Protein AF-A0A947UHZ3-F1 (afdb_monomer)

Nearest PDB structures (foldseek):
  6ot3-assembly1_P  TM=4.340E-01  e=2.581E+00  Escherichia coli
  4v8j-assembly1_BT  TM=4.057E-01  e=3.093E+00  Thermus thermophilus HB8
  4ce4-assembly1_T  TM=3.162E-01  e=2.912E+00  Sus scrofa domesticus
  6spb-assembly1_P  TM=3.727E-01  e=6.006E+00  Pseudomonas aeruginosa
  8rdw-assembly1_Oi  TM=3.063E-01  e=8.121E+00  Psychrobacter urativorans

Solvent-accessible surface area (backbone atoms only — not comparable to full-atom values): 9350 Å² total; per-residue (Å²): 139,78,74,54,69,76,63,57,72,45,53,67,43,44,33,27,91,66,56,100,82,60,91,48,78,89,68,32,30,29,25,55,58,46,50,41,50,50,41,31,69,78,59,70,39,81,65,62,94,83,59,44,44,33,50,61,68,71,40,67,84,60,24,42,83,44,61,94,87,48,92,80,50,58,62,27,34,41,29,19,33,47,62,78,66,96,66,92,55,49,75,65,33,46,45,29,36,30,60,65,47,59,50,100,82,72,33,52,31,27,41,33,31,35,86,87,75,45,14,23,47,76,40,42,55,68,58,40,52,73,34,70,67,31,48,37,79,75,48,32,37,31,75,42,87,72,82,51,60,86,70,55,68,77,84,73,76,77,89,122

Structure (mmCIF, N/CA/C/O backbone):
data_AF-A0A947UHZ3-F1
#
_entry.id   AF-A0A947UHZ3-F1
#
loop_
_atom_site.group_PDB
_atom_site.id
_atom_site.type_symbol
_atom_site.label_atom_id
_atom_site.label_alt_id
_atom_site.label_comp_id
_atom_site.label_asym_id
_atom_site.label_entity_id
_atom_site.label_seq_id
_atom_site.pdbx_PDB_ins_code
_atom_site.Cartn_x
_atom_site.Cartn_y
_atom_site.Cartn_z
_atom_site.occupancy
_atom_site.B_iso_or_equiv
_atom_site.auth_seq_id
_atom_site.auth_comp_id
_atom_site.auth_asym_id
_atom_site.auth_atom_id
_atom_site.pdbx_PDB_model_num
ATOM 1 N N . MET A 1 1 ? -17.839 10.374 -5.678 1.00 53.88 1 MET A N 1
ATOM 2 C CA . MET A 1 1 ? -16.810 9.585 -4.974 1.00 53.88 1 MET A CA 1
ATOM 3 C C . MET A 1 1 ? -15.746 10.550 -4.498 1.00 53.88 1 MET A C 1
ATOM 5 O O . MET A 1 1 ? -15.326 11.388 -5.291 1.00 53.88 1 MET A O 1
ATOM 9 N N . SER A 1 2 ? -15.394 10.525 -3.217 1.00 74.12 2 SER A N 1
ATOM 10 C CA . SER A 1 2 ? -14.397 11.439 -2.650 1.00 74.12 2 SER A CA 1
ATOM 11 C C . SER A 1 2 ? -13.506 10.662 -1.696 1.00 74.12 2 SER A C 1
ATOM 13 O O . SER A 1 2 ? -13.932 10.332 -0.592 1.00 74.12 2 SER A O 1
ATOM 15 N N . ILE A 1 3 ? -12.270 10.396 -2.127 1.00 82.44 3 ILE A N 1
ATOM 16 C CA . ILE A 1 3 ? -11.213 9.871 -1.257 1.00 82.44 3 ILE A CA 1
ATOM 17 C C . ILE A 1 3 ? -11.162 10.730 0.010 1.00 82.44 3 ILE A C 1
ATOM 19 O O . ILE A 1 3 ? -11.273 11.956 -0.068 1.00 82.44 3 ILE A O 1
ATOM 23 N N . ASN A 1 4 ? -10.985 10.087 1.166 1.00 85.00 4 ASN A N 1
ATOM 24 C CA . ASN A 1 4 ? -10.898 10.770 2.451 1.00 85.00 4 ASN A CA 1
ATOM 25 C C . ASN A 1 4 ? -9.927 11.981 2.377 1.00 85.00 4 ASN A C 1
ATOM 27 O O . ASN A 1 4 ? -8.773 11.799 1.973 1.00 85.00 4 ASN A O 1
ATOM 31 N N . PRO A 1 5 ? -10.345 13.199 2.779 1.00 86.62 5 PRO A N 1
ATOM 32 C CA . PRO A 1 5 ? -9.504 14.397 2.707 1.00 86.62 5 PRO A CA 1
ATOM 33 C C . PRO A 1 5 ? -8.157 14.283 3.433 1.00 86.62 5 PRO A C 1
ATOM 35 O O . PRO A 1 5 ? -7.167 14.864 2.987 1.00 86.62 5 PRO A O 1
ATOM 38 N N . GLU A 1 6 ? -8.083 13.508 4.519 1.00 87.81 6 GLU A N 1
ATOM 39 C CA . GLU A 1 6 ? -6.825 13.251 5.226 1.00 87.81 6 GLU A CA 1
ATOM 40 C C . GLU A 1 6 ? -5.836 12.496 4.331 1.00 87.81 6 GLU A C 1
ATOM 42 O O . GLU A 1 6 ? -4.656 12.843 4.284 1.00 87.81 6 GLU A O 1
ATOM 47 N N . LEU A 1 7 ? -6.316 11.513 3.561 1.00 89.81 7 LEU A N 1
ATOM 48 C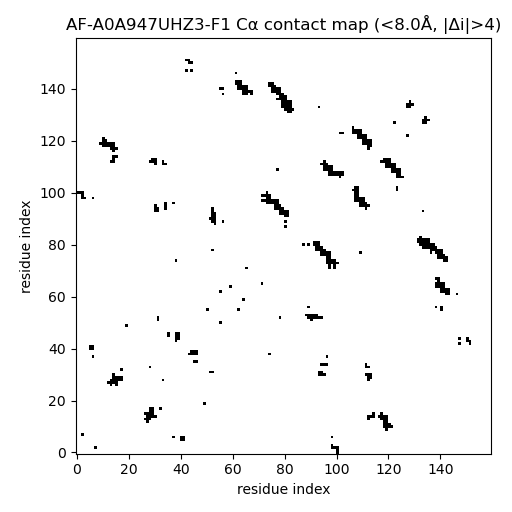 CA . LEU A 1 7 ? -5.504 10.752 2.609 1.00 89.81 7 LEU A CA 1
ATOM 49 C C . LEU A 1 7 ? -5.085 11.607 1.405 1.00 89.81 7 LEU A C 1
ATOM 51 O O . LEU A 1 7 ? -3.957 11.483 0.928 1.00 89.81 7 LEU A O 1
ATOM 55 N N . LEU A 1 8 ? -5.947 12.526 0.955 1.00 90.12 8 LEU A N 1
ATOM 56 C CA . LEU A 1 8 ? -5.621 13.464 -0.126 1.00 90.12 8 LEU A CA 1
ATOM 57 C C . LEU A 1 8 ? -4.428 14.365 0.217 1.00 90.12 8 LEU A C 1
ATOM 59 O O . LEU A 1 8 ? -3.635 14.680 -0.667 1.00 90.12 8 LEU A O 1
ATOM 63 N N . SER A 1 9 ? -4.248 14.723 1.493 1.00 93.31 9 SER A N 1
ATOM 64 C CA . SER A 1 9 ? -3.123 15.561 1.943 1.00 93.31 9 SER A CA 1
ATOM 65 C C . SER A 1 9 ? -1.736 14.936 1.708 1.00 93.31 9 SER A C 1
ATOM 67 O O . SER A 1 9 ? -0.716 15.635 1.742 1.00 93.31 9 SER A O 1
ATOM 69 N N . PHE A 1 10 ? -1.692 13.623 1.459 1.00 94.50 10 PHE A N 1
ATOM 70 C CA . PHE A 1 10 ? -0.467 12.896 1.155 1.00 94.50 10 PHE A CA 1
ATOM 71 C C . PHE A 1 10 ? -0.115 12.885 -0.329 1.00 94.50 10 PHE A C 1
ATOM 73 O O . PHE A 1 10 ? 1.049 12.659 -0.649 1.00 94.50 10 PHE A O 1
ATOM 80 N N . ILE A 1 11 ? -1.064 13.116 -1.238 1.00 96.00 11 ILE A N 1
ATOM 81 C CA . ILE A 1 11 ? -0.783 13.087 -2.678 1.00 96.00 11 ILE A CA 1
ATOM 82 C C . ILE A 1 11 ? 0.258 14.163 -3.019 1.00 96.00 11 ILE A C 1
ATOM 84 O O . ILE A 1 11 ? 0.190 15.296 -2.545 1.00 96.00 11 ILE A O 1
ATOM 88 N N . GLY A 1 12 ? 1.257 13.789 -3.819 1.00 95.50 12 GLY A N 1
ATOM 89 C CA . GLY A 1 12 ? 2.376 14.656 -4.190 1.00 95.50 12 GLY A CA 1
ATOM 90 C C . GLY A 1 12 ? 3.513 14.715 -3.166 1.00 95.50 12 GLY A C 1
ATOM 91 O O . GLY A 1 12 ? 4.540 15.331 -3.442 1.00 95.50 12 GLY A O 1
ATOM 92 N N . LYS A 1 13 ? 3.396 14.064 -1.998 1.00 94.62 13 LYS A N 1
ATOM 93 C CA . LYS A 1 13 ? 4.527 13.966 -1.062 1.00 94.62 13 LYS A CA 1
ATOM 94 C C . LYS A 1 13 ? 5.652 13.117 -1.669 1.00 94.62 13 LYS A C 1
ATOM 96 O O . LYS A 1 13 ? 5.359 12.100 -2.292 1.00 94.62 13 LYS A O 1
ATOM 101 N N . PRO A 1 14 ? 6.928 13.489 -1.486 1.00 94.12 14 PRO A N 1
ATOM 102 C CA . PRO A 1 14 ? 8.028 12.888 -2.232 1.00 94.12 14 PRO A CA 1
ATOM 103 C C . PRO A 1 14 ? 8.273 11.417 -1.877 1.00 94.12 14 PRO A C 1
ATOM 105 O O . PRO A 1 14 ? 8.183 10.995 -0.716 1.00 94.12 14 PRO A O 1
ATOM 108 N N . TYR A 1 15 ? 8.642 10.643 -2.897 1.00 93.00 15 TYR A N 1
ATOM 109 C CA . TYR A 1 15 ? 9.198 9.310 -2.729 1.00 93.00 15 TYR A CA 1
ATOM 110 C C . TYR A 1 15 ? 10.697 9.411 -2.453 1.00 93.00 15 TYR A C 1
ATOM 112 O O . TYR A 1 15 ? 11.438 10.044 -3.201 1.00 93.00 15 TYR A O 1
ATOM 120 N N . ALA A 1 16 ? 11.163 8.715 -1.424 1.00 90.81 16 ALA A N 1
ATOM 121 C CA . ALA A 1 16 ? 12.584 8.501 -1.195 1.00 90.81 16 ALA A CA 1
ATOM 122 C C . ALA A 1 16 ? 12.805 7.079 -0.701 1.00 90.81 16 ALA A C 1
ATOM 124 O O . ALA A 1 16 ? 12.079 6.586 0.159 1.00 90.81 16 ALA A O 1
ATOM 125 N N . LYS A 1 17 ? 13.821 6.396 -1.229 1.00 84.00 17 LYS A N 1
ATOM 126 C CA . LYS A 1 17 ? 14.172 5.058 -0.752 1.00 84.00 17 LYS A CA 1
ATOM 127 C C . LYS A 1 17 ? 14.839 5.183 0.620 1.00 84.00 17 LYS A C 1
ATOM 129 O O . LYS A 1 17 ? 16.032 5.462 0.697 1.00 84.00 17 LYS A O 1
ATOM 134 N N . ILE A 1 18 ? 14.073 4.984 1.690 1.00 76.06 18 ILE A N 1
ATOM 135 C CA . ILE A 1 18 ? 14.591 5.046 3.060 1.00 76.06 18 ILE A CA 1
ATOM 136 C C . ILE A 1 18 ? 15.170 3.677 3.453 1.00 76.06 18 ILE A C 1
ATOM 138 O O . ILE A 1 18 ? 14.574 2.633 3.177 1.00 76.06 18 ILE A O 1
ATOM 142 N N . SER A 1 19 ? 16.339 3.665 4.101 1.00 61.56 19 SER A N 1
ATOM 143 C CA . SER A 1 19 ? 16.786 2.507 4.879 1.00 61.56 19 SER A CA 1
ATOM 144 C C . SER A 1 19 ? 16.125 2.520 6.266 1.00 61.56 19 SER A C 1
ATOM 146 O O . SER A 1 19 ? 15.812 3.594 6.778 1.00 61.56 19 SER A O 1
ATOM 148 N N . PRO A 1 20 ? 15.960 1.367 6.933 1.00 52.72 20 PRO A N 1
ATOM 149 C CA . PRO A 1 20 ? 15.375 1.305 8.275 1.00 52.72 20 PRO A CA 1
ATOM 150 C C . PRO A 1 20 ? 16.022 2.227 9.318 1.00 52.72 20 PRO A C 1
ATOM 152 O O . PRO A 1 20 ? 15.394 2.553 10.318 1.00 52.72 20 PRO A O 1
ATOM 155 N N . GLN A 1 21 ? 17.273 2.641 9.097 1.00 53.03 21 GLN A N 1
ATOM 156 C CA . GLN A 1 21 ? 18.032 3.479 10.023 1.00 53.03 21 GLN A CA 1
ATOM 157 C C . GLN A 1 21 ? 17.947 4.989 9.730 1.00 53.03 21 GLN A C 1
ATOM 159 O O . GLN A 1 21 ? 18.397 5.788 10.549 1.00 53.03 21 GLN A O 1
ATOM 164 N N . ALA A 1 22 ? 17.401 5.417 8.586 1.00 52.59 22 ALA A N 1
ATOM 165 C CA . ALA A 1 22 ? 17.418 6.825 8.189 1.00 52.59 22 ALA A CA 1
ATOM 166 C C . ALA A 1 22 ? 16.127 7.548 8.613 1.00 52.59 22 ALA A C 1
ATOM 168 O O . ALA A 1 22 ? 15.175 7.680 7.851 1.00 52.59 22 ALA A O 1
ATOM 169 N N . GLY A 1 23 ? 16.102 8.051 9.847 1.00 51.34 23 GLY A N 1
ATOM 170 C CA . GLY A 1 23 ? 15.010 8.873 10.380 1.00 51.34 23 GLY A CA 1
ATOM 171 C C . GLY A 1 23 ? 14.968 10.293 9.805 1.00 51.34 23 GLY A C 1
ATOM 172 O O . GLY A 1 23 ? 15.201 11.250 10.539 1.00 51.34 23 GLY A O 1
ATOM 173 N N . LYS A 1 24 ? 14.687 10.466 8.508 1.00 52.56 24 LYS A N 1
ATOM 174 C CA . LYS A 1 24 ? 14.494 11.804 7.923 1.00 52.56 24 LYS A CA 1
ATOM 175 C C . LYS A 1 24 ? 13.226 11.883 7.081 1.00 52.56 24 LYS A C 1
ATOM 177 O O . LYS A 1 24 ? 13.249 11.684 5.876 1.00 52.56 24 LYS A O 1
ATOM 182 N N . GLU A 1 25 ? 12.142 12.285 7.740 1.00 57.44 25 GLU A N 1
ATOM 183 C CA . GLU A 1 25 ? 10.891 12.748 7.118 1.00 57.44 25 GLU A CA 1
ATOM 184 C C . GLU A 1 25 ? 11.101 13.852 6.072 1.00 57.44 25 GLU A C 1
ATOM 186 O O . GLU A 1 25 ? 10.320 13.980 5.133 1.00 57.44 25 GLU A O 1
ATOM 191 N N . SER A 1 26 ? 12.171 14.640 6.208 1.00 61.84 26 SER A N 1
ATOM 192 C CA . SER A 1 26 ? 12.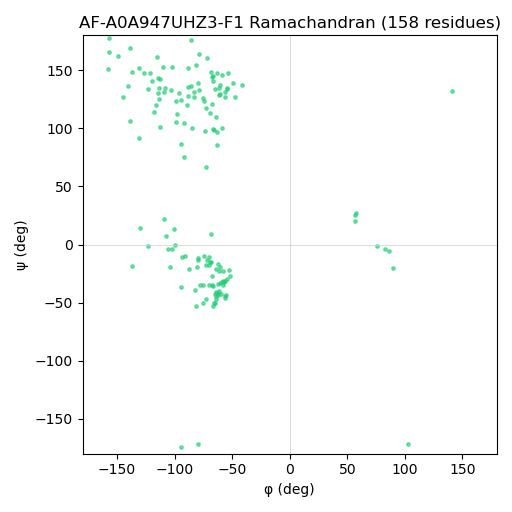421 15.814 5.371 1.00 61.84 26 SER A CA 1
ATOM 193 C C . SER A 1 26 ? 12.776 15.506 3.915 1.00 61.84 26 SER A C 1
ATOM 195 O O . SER A 1 26 ? 12.717 16.415 3.092 1.00 61.84 26 SER A O 1
ATOM 197 N N . VAL A 1 27 ? 13.138 14.264 3.576 1.00 74.88 27 VAL A N 1
ATOM 198 C CA . VAL A 1 27 ? 13.538 13.884 2.206 1.00 74.88 27 VAL A CA 1
ATOM 199 C C . VAL A 1 27 ? 12.474 13.080 1.454 1.00 74.88 27 VAL A C 1
ATOM 201 O O . VAL A 1 27 ? 12.658 12.798 0.275 1.00 74.88 27 VAL A O 1
ATOM 204 N N . GLY A 1 28 ? 11.354 12.744 2.101 1.00 83.69 28 GLY A N 1
ATOM 205 C CA . GLY A 1 28 ? 10.319 11.858 1.564 1.00 83.69 28 GLY A CA 1
ATOM 206 C C . GLY A 1 28 ? 10.374 10.456 2.159 1.00 83.69 28 GLY A C 1
ATOM 207 O O . GLY A 1 28 ? 11.119 10.201 3.103 1.00 83.69 28 GLY A O 1
ATOM 208 N N . GLY A 1 29 ? 9.577 9.542 1.607 1.00 87.38 29 GLY A N 1
ATOM 209 C CA . GLY A 1 29 ? 9.512 8.170 2.103 1.00 87.38 29 GLY A CA 1
ATOM 210 C C . GLY A 1 29 ? 9.194 7.117 1.061 1.00 87.38 29 GLY A C 1
ATOM 211 O O . GLY A 1 29 ? 8.738 7.429 -0.037 1.00 87.38 29 GLY A O 1
ATOM 212 N N . ASP A 1 30 ? 9.481 5.858 1.384 1.00 91.00 30 ASP A N 1
ATOM 213 C CA . ASP A 1 30 ? 9.164 4.748 0.493 1.00 91.00 30 ASP A CA 1
ATOM 214 C C . ASP A 1 30 ? 7.721 4.270 0.708 1.00 91.00 30 ASP A C 1
ATOM 216 O O . ASP A 1 30 ? 7.006 4.761 1.583 1.00 91.00 30 ASP A O 1
ATOM 220 N N . CYS A 1 31 ? 7.264 3.311 -0.099 1.00 92.50 31 CYS A N 1
ATOM 221 C CA . CYS A 1 31 ? 5.890 2.815 -0.007 1.00 92.50 31 CYS A CA 1
ATOM 222 C C . CYS A 1 31 ? 5.537 2.247 1.372 1.00 92.50 31 CYS A C 1
ATOM 224 O O . CYS A 1 31 ? 4.393 2.364 1.804 1.00 92.50 31 CYS A O 1
ATOM 226 N N . ARG A 1 32 ? 6.511 1.667 2.078 1.00 91.19 32 ARG A N 1
ATOM 227 C CA . ARG A 1 32 ? 6.315 1.048 3.390 1.00 91.19 32 ARG A CA 1
ATOM 228 C C . ARG A 1 32 ? 6.171 2.138 4.434 1.00 91.19 32 ARG A C 1
ATOM 230 O O . ARG A 1 32 ? 5.188 2.155 5.159 1.00 91.19 32 ARG A O 1
ATOM 237 N N . TRP A 1 33 ? 7.088 3.098 4.445 1.00 89.38 33 TRP A N 1
ATOM 238 C CA . TRP A 1 33 ? 7.041 4.237 5.350 1.00 89.38 33 TRP A CA 1
ATOM 239 C C . TRP A 1 33 ? 5.768 5.077 5.179 1.00 89.38 33 TRP A C 1
ATOM 241 O O . TRP A 1 33 ? 5.125 5.434 6.164 1.00 89.38 33 TRP A O 1
ATOM 251 N N . TRP A 1 34 ? 5.345 5.342 3.941 1.00 92.56 34 TRP A N 1
ATOM 252 C CA . TRP A 1 34 ? 4.096 6.068 3.706 1.00 92.56 34 TRP A CA 1
ATOM 253 C C . TRP A 1 34 ? 2.860 5.272 4.133 1.00 92.56 34 TRP A C 1
ATOM 255 O O . TRP A 1 34 ? 1.943 5.866 4.693 1.00 92.56 34 TRP A O 1
ATOM 265 N N . LEU A 1 35 ? 2.857 3.940 3.984 1.00 93.38 35 LEU A N 1
ATOM 266 C CA . LEU A 1 35 ? 1.785 3.092 4.516 1.00 93.38 35 LEU A CA 1
ATOM 267 C C . LEU A 1 35 ? 1.599 3.300 6.028 1.00 93.38 35 LEU A C 1
ATOM 269 O O . LEU A 1 35 ? 0.468 3.477 6.482 1.00 93.38 35 LEU A O 1
ATOM 273 N N . HIS A 1 36 ? 2.698 3.355 6.792 1.00 89.62 36 HIS A N 1
ATOM 274 C CA . HIS A 1 36 ? 2.664 3.681 8.225 1.00 89.62 36 HIS A CA 1
ATOM 275 C C . HIS A 1 36 ? 1.982 5.025 8.483 1.00 89.62 36 HIS A C 1
ATOM 277 O O . HIS A 1 36 ? 1.113 5.125 9.349 1.00 89.62 36 HIS A O 1
ATOM 283 N N . LYS A 1 37 ? 2.332 6.055 7.707 1.00 90.25 37 LYS A N 1
ATOM 284 C CA . LYS A 1 37 ? 1.744 7.394 7.847 1.00 90.25 37 LYS A CA 1
ATOM 285 C C . LYS A 1 37 ? 0.266 7.447 7.485 1.00 90.25 37 LYS A C 1
ATOM 287 O O . LYS A 1 37 ? -0.474 8.159 8.160 1.00 90.25 37 LYS A O 1
ATOM 292 N N . PHE A 1 38 ? -0.182 6.676 6.496 1.00 92.81 38 PHE A N 1
ATOM 293 C CA . PHE A 1 38 ? -1.602 6.595 6.144 1.00 92.81 38 PHE A CA 1
ATOM 294 C C . PHE A 1 38 ? -2.416 6.002 7.295 1.00 92.81 38 PHE A C 1
ATOM 296 O O . PHE A 1 38 ? -3.417 6.584 7.707 1.00 92.81 38 PHE A O 1
ATOM 303 N N . TYR A 1 39 ? -1.944 4.897 7.879 1.00 90.81 39 TYR A N 1
ATOM 304 C CA . TYR A 1 39 ? -2.571 4.283 9.052 1.00 90.81 39 TYR A CA 1
ATOM 305 C C . TYR A 1 39 ? -2.563 5.210 10.275 1.00 90.81 39 TYR A C 1
ATOM 307 O O . TYR A 1 39 ? -3.575 5.333 10.973 1.00 90.81 39 TYR A O 1
ATOM 315 N N . GLN A 1 40 ? -1.449 5.909 10.504 1.00 87.94 40 GLN A N 1
ATOM 316 C CA . GLN A 1 40 ? -1.317 6.861 11.602 1.00 87.94 40 GLN A CA 1
ATOM 317 C C . GLN A 1 40 ? -2.264 8.054 11.448 1.00 87.94 40 GLN A C 1
ATOM 319 O O . GLN A 1 40 ? -2.881 8.468 12.427 1.00 87.94 40 GLN A O 1
ATOM 324 N N . ALA A 1 41 ? -2.404 8.610 10.245 1.00 88.44 41 ALA A N 1
ATOM 325 C CA . ALA A 1 41 ? -3.335 9.706 10.000 1.00 88.44 41 ALA A CA 1
ATOM 326 C C . ALA A 1 41 ? -4.786 9.244 10.164 1.00 88.44 41 ALA A C 1
ATOM 328 O O . ALA A 1 41 ? -5.515 9.816 10.972 1.00 88.44 41 ALA A O 1
ATOM 329 N N . ARG A 1 42 ? -5.158 8.162 9.471 1.00 86.94 42 ARG A N 1
ATOM 330 C CA . ARG A 1 42 ? -6.553 7.742 9.313 1.00 86.94 42 ARG A CA 1
ATOM 331 C C . ARG A 1 42 ? -7.158 7.079 10.548 1.00 86.94 42 ARG A C 1
ATOM 333 O O . ARG A 1 42 ? -8.352 7.235 10.804 1.00 86.94 42 ARG A O 1
ATOM 340 N N . PHE A 1 43 ? -6.355 6.320 11.291 1.00 84.25 43 PHE A N 1
ATOM 341 C CA . PHE A 1 43 ? -6.825 5.523 12.429 1.00 84.25 43 PHE A CA 1
ATOM 342 C C . PHE A 1 43 ? -6.107 5.842 13.737 1.00 84.25 43 PHE A C 1
ATOM 344 O O . PHE A 1 43 ? -6.410 5.228 14.756 1.00 84.25 43 PHE A O 1
ATOM 351 N N . ARG A 1 44 ? -5.138 6.771 13.728 1.00 84.94 44 ARG A N 1
ATOM 352 C CA . ARG A 1 44 ? -4.257 7.040 14.881 1.00 84.94 44 ARG A CA 1
ATOM 353 C C . ARG A 1 44 ? -3.497 5.792 15.352 1.00 84.94 44 ARG A C 1
ATOM 355 O O . ARG A 1 44 ? -3.080 5.713 16.503 1.00 84.94 44 ARG A O 1
ATOM 362 N N . ILE A 1 45 ? -3.282 4.837 14.444 1.00 82.25 45 ILE A N 1
ATOM 363 C CA . ILE A 1 45 ? -2.533 3.605 14.697 1.00 82.25 45 ILE A CA 1
ATOM 364 C C . ILE A 1 45 ? -1.090 3.815 14.263 1.00 82.25 45 ILE A C 1
ATOM 366 O O . ILE A 1 45 ? -0.818 4.093 13.096 1.00 82.25 45 ILE A O 1
ATOM 370 N N . THR A 1 46 ? -0.160 3.599 15.183 1.00 79.81 46 THR A N 1
ATOM 371 C CA . THR A 1 46 ? 1.252 3.449 14.838 1.00 79.81 46 THR A CA 1
ATOM 372 C C . THR A 1 46 ? 1.527 1.969 14.626 1.00 79.81 46 THR A C 1
ATOM 374 O O . THR A 1 46 ? 1.605 1.201 15.585 1.00 79.81 46 THR A O 1
ATOM 377 N N . LEU A 1 47 ? 1.653 1.556 13.367 1.00 75.19 47 LEU A N 1
ATOM 378 C CA . LEU A 1 47 ? 2.212 0.246 13.052 1.00 75.19 47 LEU A CA 1
ATOM 379 C C . LEU A 1 47 ? 3.686 0.211 13.533 1.00 75.19 47 LEU A C 1
ATOM 381 O O . LEU A 1 47 ? 4.345 1.255 13.547 1.00 75.19 47 LEU A O 1
ATOM 385 N N . PRO A 1 48 ? 4.225 -0.944 13.966 1.00 75.12 48 PRO A N 1
ATOM 386 C CA . PRO A 1 48 ? 5.588 -1.020 14.489 1.00 75.12 48 PRO A CA 1
ATOM 387 C C . PRO A 1 48 ? 6.623 -0.455 13.508 1.00 75.12 48 PRO A C 1
ATOM 389 O O . PRO A 1 48 ? 6.624 -0.811 12.336 1.00 75.12 48 PRO A O 1
ATOM 392 N N . THR A 1 49 ? 7.553 0.376 13.984 1.00 59.31 49 THR A N 1
ATOM 393 C CA . THR A 1 49 ? 8.523 1.115 13.146 1.00 59.31 49 THR A CA 1
ATOM 394 C C . THR A 1 49 ? 9.408 0.219 12.266 1.00 59.31 49 THR A C 1
ATOM 396 O O . THR A 1 49 ? 9.935 0.663 11.251 1.00 59.31 49 THR A O 1
ATOM 399 N N . GLY A 1 50 ? 9.567 -1.053 12.644 1.00 66.56 50 GLY A N 1
ATOM 400 C CA . GLY A 1 50 ? 10.287 -2.076 11.883 1.00 66.56 50 GLY A CA 1
ATOM 401 C C . GLY A 1 50 ? 9.390 -3.021 11.083 1.00 66.56 50 GLY A C 1
ATOM 402 O O . GLY A 1 50 ? 9.869 -4.065 10.669 1.00 66.56 50 GLY A O 1
ATOM 403 N N . MET A 1 51 ? 8.105 -2.716 10.906 1.00 76.88 51 MET A N 1
ATOM 404 C CA . MET A 1 51 ? 7.186 -3.541 10.124 1.00 76.88 51 MET A CA 1
ATOM 405 C C . MET A 1 51 ? 7.306 -3.163 8.645 1.00 76.88 51 MET A C 1
ATOM 407 O O . MET A 1 51 ? 6.777 -2.146 8.188 1.00 76.88 51 MET A O 1
ATOM 411 N N . TRP A 1 52 ? 8.047 -3.978 7.903 1.00 85.12 52 TRP A N 1
ATOM 412 C CA . TRP A 1 52 ? 8.219 -3.885 6.461 1.00 85.12 52 TRP A CA 1
ATOM 413 C C . TRP A 1 52 ? 7.209 -4.796 5.764 1.00 85.12 52 TRP A C 1
ATOM 415 O O . TRP A 1 52 ? 6.319 -5.403 6.363 1.00 85.12 52 TRP A O 1
ATOM 425 N N . SER A 1 53 ? 7.342 -4.889 4.447 1.00 89.50 53 SER A N 1
ATOM 426 C CA . SER A 1 53 ? 6.530 -5.782 3.635 1.00 89.50 53 SER A CA 1
ATOM 427 C C . SER A 1 53 ? 6.637 -7.250 4.066 1.00 89.50 53 SER A C 1
ATOM 429 O O . SER A 1 53 ? 5.639 -7.954 3.979 1.00 89.50 53 SER A O 1
ATOM 431 N N . GLN A 1 54 ? 7.786 -7.712 4.575 1.00 92.19 54 GLN A N 1
ATOM 432 C CA . GLN A 1 54 ? 7.931 -9.084 5.076 1.00 92.19 54 GLN A CA 1
ATOM 433 C C . GLN A 1 54 ? 7.059 -9.329 6.310 1.00 92.19 54 GLN A C 1
ATOM 435 O O . GLN A 1 54 ? 6.281 -10.279 6.329 1.00 92.19 54 GLN A O 1
ATOM 440 N N . GLU A 1 55 ? 7.144 -8.453 7.309 1.00 91.00 55 GLU A N 1
ATOM 441 C CA . GLU A 1 55 ? 6.405 -8.589 8.561 1.00 91.00 55 GLU A CA 1
ATOM 442 C C . GLU A 1 55 ? 4.898 -8.541 8.297 1.00 91.00 55 GLU A C 1
ATOM 444 O O . GLU A 1 55 ? 4.168 -9.397 8.780 1.00 91.00 55 GLU A O 1
ATOM 449 N N . ILE A 1 56 ? 4.424 -7.627 7.443 1.00 91.06 56 ILE A N 1
ATOM 450 C CA . ILE A 1 56 ? 3.007 -7.579 7.037 1.00 91.06 56 ILE A CA 1
ATOM 451 C C . ILE A 1 56 ? 2.592 -8.875 6.319 1.00 91.06 56 ILE A C 1
ATOM 453 O O . ILE A 1 56 ? 1.478 -9.380 6.503 1.00 91.06 56 ILE A O 1
ATOM 457 N N . TYR A 1 57 ? 3.470 -9.420 5.474 1.00 92.62 57 TYR A N 1
ATOM 458 C CA . TYR A 1 57 ? 3.185 -10.624 4.701 1.00 92.62 57 TYR A CA 1
ATOM 459 C C . TYR A 1 57 ? 3.002 -11.848 5.611 1.00 92.62 57 TYR A C 1
ATOM 461 O O . TYR A 1 57 ? 1.973 -12.537 5.503 1.00 92.62 57 TYR A O 1
ATOM 469 N N . ASP A 1 58 ? 3.959 -12.068 6.516 1.00 92.38 58 ASP A N 1
ATOM 470 C CA . ASP A 1 58 ? 4.049 -13.234 7.401 1.00 92.38 58 ASP A CA 1
ATOM 471 C C . ASP A 1 58 ? 3.106 -13.159 8.600 1.00 92.38 58 ASP A C 1
ATOM 473 O O . ASP A 1 58 ? 2.575 -14.186 9.026 1.00 92.38 58 ASP A O 1
ATOM 477 N N . ASP A 1 59 ? 2.868 -11.963 9.138 1.00 89.25 59 ASP A N 1
ATOM 478 C CA . ASP A 1 59 ? 2.115 -11.795 10.374 1.00 89.25 59 ASP A CA 1
ATOM 479 C C . ASP A 1 59 ? 0.637 -12.149 10.161 1.00 89.25 59 ASP A C 1
ATOM 481 O O . ASP A 1 59 ? -0.103 -11.496 9.416 1.00 89.25 59 ASP A O 1
ATOM 485 N N . GLN A 1 60 ? 0.214 -13.231 10.813 1.00 90.88 60 GLN A N 1
ATOM 486 C CA . GLN A 1 60 ? -1.175 -13.684 10.861 1.00 90.88 60 GLN A CA 1
ATOM 487 C C . GLN A 1 60 ? -1.863 -13.345 12.184 1.00 90.88 60 GLN A C 1
ATOM 489 O O . GLN A 1 60 ? -3.042 -13.653 12.352 1.00 90.88 60 GLN A O 1
ATOM 494 N N . GLN A 1 61 ? -1.148 -12.769 13.147 1.00 88.44 61 GLN A N 1
ATOM 495 C CA . GLN A 1 61 ? -1.694 -12.357 14.433 1.00 88.44 61 GLN A CA 1
ATOM 496 C C . GLN A 1 61 ? -2.379 -11.000 14.294 1.00 88.44 61 GLN A C 1
ATOM 498 O O . GLN A 1 61 ? -3.569 -10.907 14.596 1.00 88.44 61 GLN A O 1
ATOM 503 N N . ILE A 1 62 ? -1.666 -10.013 13.753 1.00 87.62 62 ILE A N 1
ATOM 504 C CA . ILE A 1 62 ? -2.102 -8.628 13.554 1.00 87.62 62 ILE A CA 1
ATOM 505 C C . ILE A 1 62 ? -2.930 -8.493 12.274 1.00 87.62 62 ILE A C 1
ATOM 507 O O . ILE A 1 62 ? -3.950 -7.803 12.256 1.00 87.62 62 ILE A O 1
ATOM 511 N N . PHE A 1 63 ? -2.538 -9.190 11.205 1.00 92.75 63 PHE A N 1
ATOM 512 C CA . PHE A 1 63 ? -3.215 -9.111 9.913 1.00 92.75 63 PHE A CA 1
ATOM 513 C C . PHE A 1 63 ? -3.920 -10.417 9.553 1.00 92.75 63 PHE A C 1
ATOM 515 O O . PHE A 1 63 ? -3.410 -11.513 9.770 1.00 92.75 63 PHE A O 1
ATOM 522 N N . GLN A 1 64 ? -5.085 -10.307 8.927 1.00 94.19 64 GLN A N 1
ATOM 523 C CA . GLN A 1 64 ? -5.764 -11.417 8.264 1.00 94.19 64 GLN A CA 1
ATOM 524 C C . GLN A 1 64 ? -5.574 -11.337 6.748 1.00 94.19 64 GLN A C 1
ATOM 526 O O . GLN A 1 64 ? -5.370 -10.259 6.185 1.00 94.19 64 GLN A O 1
ATOM 531 N N . ILE A 1 65 ? -5.623 -12.490 6.087 1.00 95.38 65 ILE A N 1
ATOM 532 C CA . ILE A 1 65 ? -5.586 -12.573 4.625 1.00 95.38 65 ILE A CA 1
ATOM 533 C C . ILE A 1 65 ? -6.976 -12.227 4.087 1.00 95.38 65 ILE A C 1
ATOM 535 O O . ILE A 1 65 ? -7.978 -12.747 4.574 1.00 95.38 65 ILE A O 1
ATOM 539 N N . VAL A 1 66 ? -7.029 -11.368 3.072 1.00 95.25 66 VAL A N 1
ATOM 540 C CA . VAL A 1 66 ? -8.242 -11.072 2.304 1.00 95.25 66 VAL A CA 1
ATOM 541 C C . VAL A 1 66 ? -8.150 -11.809 0.974 1.00 95.25 66 VAL A C 1
ATOM 543 O O . VAL A 1 66 ? -7.109 -11.788 0.313 1.00 95.25 66 VAL A O 1
ATOM 546 N N . ALA A 1 67 ? -9.229 -12.490 0.588 1.00 91.62 67 ALA A N 1
ATOM 547 C CA . ALA A 1 67 ? -9.294 -13.155 -0.707 1.00 91.62 67 ALA A CA 1
ATOM 548 C C . ALA A 1 67 ? -9.131 -12.116 -1.839 1.00 91.62 67 ALA A C 1
ATOM 550 O O . ALA A 1 67 ? -9.768 -11.067 -1.764 1.00 91.62 67 ALA A O 1
ATOM 551 N N . PRO A 1 68 ? -8.349 -12.386 -2.902 1.00 81.50 68 PRO A N 1
ATOM 552 C CA . PRO A 1 68 ? -8.147 -11.430 -3.999 1.00 81.50 68 PRO A CA 1
ATOM 553 C C . PRO A 1 68 ? -9.420 -11.023 -4.757 1.00 81.50 68 PRO A C 1
ATOM 555 O O . PRO A 1 68 ? -9.410 -10.012 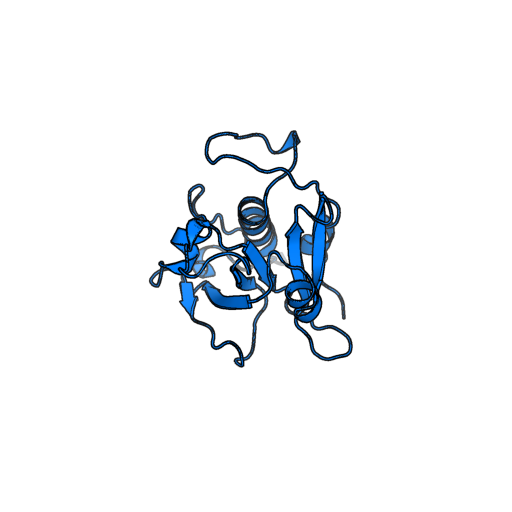-5.440 1.00 81.50 68 PRO A O 1
ATOM 558 N N . ALA A 1 69 ? -10.496 -11.806 -4.654 1.00 80.81 69 ALA A N 1
ATOM 559 C CA . ALA A 1 69 ? -11.817 -11.486 -5.205 1.00 80.81 69 ALA A CA 1
ATOM 560 C C . ALA A 1 69 ? -12.842 -11.111 -4.114 1.00 80.81 69 ALA A C 1
ATOM 562 O O . ALA A 1 69 ? -14.039 -11.039 -4.375 1.00 80.81 69 ALA A O 1
ATOM 563 N N . GLY A 1 70 ? -12.397 -10.965 -2.862 1.00 76.31 70 GLY A N 1
ATOM 564 C CA . GLY A 1 70 ? -13.264 -10.652 -1.731 1.00 76.31 70 GLY A CA 1
ATOM 565 C C . GLY A 1 70 ? -13.621 -9.166 -1.674 1.00 76.31 70 GLY A C 1
ATOM 566 O O . GLY A 1 70 ? -12.936 -8.347 -2.283 1.00 76.31 70 GLY A O 1
ATOM 567 N N . PRO A 1 71 ? -14.658 -8.786 -0.904 1.00 87.69 71 PRO A N 1
ATOM 568 C CA . PRO A 1 71 ? -14.977 -7.382 -0.708 1.00 87.69 71 PRO A CA 1
ATOM 569 C C . PRO A 1 71 ? -13.822 -6.703 0.033 1.00 87.69 71 PRO A C 1
ATOM 571 O O . PRO A 1 71 ? -13.572 -6.952 1.226 1.00 87.69 71 PRO A O 1
ATOM 574 N N . PHE A 1 72 ? -13.105 -5.857 -0.698 1.00 94.88 72 PHE A N 1
ATOM 575 C CA . PHE A 1 72 ? -12.078 -5.003 -0.134 1.00 94.88 72 PHE A CA 1
ATOM 576 C C . PHE A 1 72 ? -12.718 -3.947 0.764 1.00 94.88 72 PHE A C 1
ATOM 578 O O . PHE A 1 72 ? -13.856 -3.525 0.558 1.00 94.88 72 PHE A O 1
ATOM 585 N N . LYS A 1 73 ? -11.991 -3.539 1.797 1.00 95.00 73 LYS A N 1
ATOM 586 C CA . LYS A 1 73 ? -12.389 -2.482 2.727 1.00 95.00 73 LYS A CA 1
ATOM 587 C C . LYS A 1 73 ? -11.275 -1.458 2.805 1.00 95.00 73 LYS A C 1
ATOM 589 O O . LYS A 1 73 ? -10.110 -1.834 2.694 1.00 95.00 73 LYS A O 1
ATOM 594 N N . GLU A 1 74 ? -11.639 -0.195 3.018 1.00 94.19 74 GLU A N 1
ATOM 595 C CA . GLU A 1 74 ? -10.670 0.870 3.292 1.00 94.19 74 GLU A CA 1
ATOM 596 C C . GLU A 1 74 ? -9.580 0.365 4.252 1.00 94.19 74 GLU A C 1
ATOM 598 O O . GLU A 1 74 ? -9.870 -0.337 5.226 1.00 94.19 74 GLU A O 1
ATOM 603 N N . ALA A 1 75 ? -8.334 0.721 3.946 1.00 94.25 75 ALA A N 1
ATOM 604 C CA . ALA A 1 75 ? -7.116 0.284 4.617 1.00 94.25 75 ALA A CA 1
ATOM 605 C C . ALA A 1 75 ? -6.620 -1.128 4.315 1.00 94.25 75 ALA A C 1
ATOM 607 O O . ALA A 1 75 ? -5.544 -1.483 4.798 1.00 94.25 75 ALA A O 1
ATOM 608 N N . ASP A 1 76 ? -7.297 -1.919 3.486 1.00 96.56 76 ASP A N 1
ATOM 609 C CA . ASP A 1 76 ? -6.690 -3.151 2.983 1.00 96.56 76 ASP A CA 1
ATOM 610 C C . ASP A 1 76 ? -5.340 -2.855 2.310 1.00 96.56 76 ASP A C 1
ATOM 612 O O . ASP A 1 76 ? -5.189 -1.907 1.537 1.00 96.56 76 ASP A O 1
ATOM 616 N N . ILE A 1 77 ? -4.338 -3.670 2.632 1.00 96.69 77 ILE A N 1
ATOM 617 C CA . ILE A 1 77 ? -2.965 -3.533 2.156 1.00 96.69 77 ILE A CA 1
ATOM 618 C C . ILE A 1 77 ? -2.785 -4.474 0.975 1.00 96.69 77 ILE A C 1
ATOM 620 O O . ILE A 1 77 ? -2.783 -5.698 1.135 1.00 96.69 77 ILE A O 1
ATOM 624 N N . PHE A 1 78 ? -2.597 -3.904 -0.207 1.00 97.31 78 PHE A N 1
ATOM 625 C CA . PHE A 1 78 ? -2.308 -4.640 -1.430 1.00 97.31 78 PHE A CA 1
ATOM 626 C C . PHE A 1 78 ? -0.798 -4.826 -1.556 1.00 97.31 78 PHE A C 1
ATOM 628 O O . PHE A 1 78 ? -0.038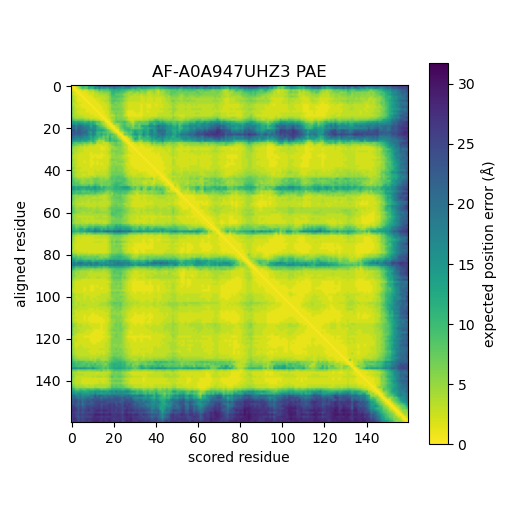 -3.862 -1.454 1.00 97.31 78 PHE A O 1
ATOM 635 N N . MET A 1 79 ? -0.359 -6.069 -1.759 1.00 96.81 79 MET A N 1
ATOM 636 C CA . MET A 1 79 ? 1.055 -6.439 -1.794 1.00 96.81 79 MET A CA 1
ATOM 637 C C . MET A 1 79 ? 1.429 -6.995 -3.164 1.00 96.81 79 MET A C 1
ATOM 639 O O . MET A 1 79 ? 0.978 -8.075 -3.554 1.00 96.81 79 MET A O 1
ATOM 643 N N . PHE A 1 80 ? 2.281 -6.274 -3.882 1.00 95.31 80 PHE A N 1
ATOM 644 C CA . PHE A 1 80 ? 2.675 -6.590 -5.251 1.00 95.31 80 PHE A CA 1
ATOM 645 C C . PHE A 1 80 ? 4.108 -7.094 -5.300 1.00 95.31 80 PHE A C 1
ATOM 647 O O . PHE A 1 80 ? 5.006 -6.485 -4.710 1.00 95.31 80 PHE A O 1
ATOM 654 N N . ARG A 1 81 ? 4.345 -8.176 -6.043 1.00 91.75 81 ARG A N 1
ATOM 655 C CA . ARG A 1 81 ? 5.707 -8.614 -6.345 1.00 91.75 81 ARG A CA 1
ATOM 656 C C . ARG A 1 81 ? 6.255 -7.953 -7.613 1.00 91.75 81 ARG A C 1
ATOM 658 O O . ARG A 1 81 ? 5.493 -7.682 -8.545 1.00 91.75 81 ARG A O 1
ATOM 665 N N . PRO A 1 82 ? 7.584 -7.792 -7.700 1.00 85.38 82 PRO A N 1
ATOM 666 C CA . PRO A 1 82 ? 8.270 -7.580 -8.968 1.00 85.38 82 PRO A CA 1
ATOM 667 C C . PRO A 1 82 ? 8.050 -8.728 -9.957 1.00 85.38 82 PRO A C 1
ATOM 669 O O . PRO A 1 82 ? 8.003 -9.891 -9.560 1.00 85.38 82 PRO A O 1
ATOM 672 N N . ASN A 1 83 ? 7.986 -8.418 -11.259 1.00 80.88 83 ASN A N 1
ATOM 673 C CA . ASN A 1 83 ? 7.934 -9.446 -12.312 1.00 80.88 83 ASN A CA 1
ATOM 674 C C . ASN A 1 83 ? 9.265 -10.183 -12.510 1.00 80.88 83 ASN A C 1
ATOM 676 O O . ASN A 1 83 ? 9.310 -11.210 -13.183 1.00 80.88 83 ASN A O 1
ATOM 680 N N . HIS A 1 84 ? 10.356 -9.667 -11.947 1.00 74.81 84 HIS A N 1
ATOM 681 C CA . HIS A 1 84 ? 11.687 -10.235 -12.102 1.00 74.81 84 HIS A CA 1
ATOM 682 C C . HIS A 1 84 ? 12.030 -11.081 -10.871 1.00 74.81 84 HIS A C 1
ATOM 684 O O . HIS A 1 84 ? 12.309 -10.545 -9.803 1.00 74.81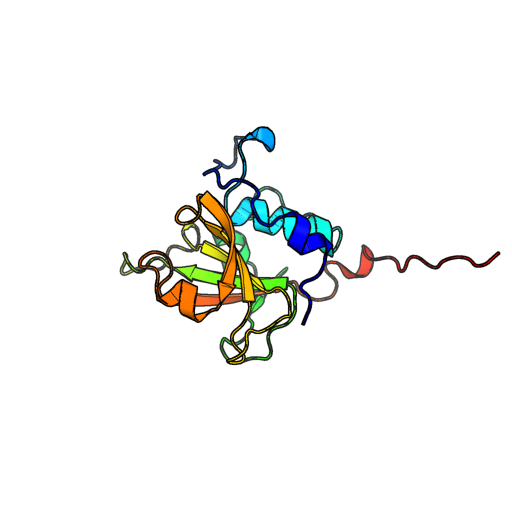 84 HIS A O 1
ATOM 690 N N . GLY A 1 85 ? 11.993 -12.406 -11.026 1.00 66.69 85 GLY A N 1
ATOM 691 C CA . GLY A 1 85 ? 12.356 -13.367 -9.982 1.00 66.69 85 GLY A CA 1
ATOM 692 C C . GLY A 1 85 ? 11.434 -14.584 -9.971 1.00 66.69 85 GLY A C 1
ATOM 693 O O . GLY A 1 85 ? 10.214 -14.454 -10.007 1.00 66.69 85 GLY A O 1
ATOM 694 N N . SER A 1 86 ? 12.012 -15.787 -9.923 1.00 70.31 86 SER A N 1
ATOM 695 C CA . SER A 1 86 ? 11.241 -17.038 -9.844 1.00 70.31 86 SER A CA 1
ATOM 696 C C . SER A 1 86 ? 10.763 -17.358 -8.425 1.00 70.31 86 SER A C 1
ATOM 698 O O . SER A 1 86 ? 9.825 -18.134 -8.254 1.00 70.31 86 SER A O 1
ATOM 700 N N . ARG A 1 87 ? 11.389 -16.759 -7.402 1.00 85.69 87 ARG A N 1
ATOM 701 C CA . ARG A 1 87 ? 11.064 -16.969 -5.987 1.00 85.69 87 ARG A CA 1
ATOM 702 C C . ARG A 1 87 ? 10.502 -15.698 -5.366 1.00 85.69 87 ARG A C 1
ATOM 704 O O . ARG A 1 87 ? 11.044 -14.614 -5.560 1.00 85.69 87 ARG A O 1
ATOM 711 N N . LEU A 1 88 ? 9.426 -15.862 -4.604 1.00 89.19 88 LEU A N 1
ATOM 712 C CA . LEU A 1 88 ? 8.836 -14.802 -3.801 1.00 89.19 88 LEU A CA 1
ATOM 713 C C . LEU A 1 88 ? 9.794 -14.418 -2.661 1.00 89.19 88 LEU A C 1
ATOM 715 O O . LEU A 1 88 ? 10.112 -15.260 -1.826 1.00 89.19 88 LEU A O 1
ATOM 719 N N . ASP A 1 89 ? 10.215 -13.153 -2.621 1.00 91.12 89 ASP A N 1
ATOM 720 C CA . ASP A 1 89 ? 10.921 -12.543 -1.487 1.00 91.12 89 ASP A CA 1
ATOM 721 C C . ASP A 1 89 ? 10.009 -11.477 -0.859 1.00 91.12 89 ASP A C 1
ATOM 723 O O . ASP A 1 89 ? 9.888 -10.379 -1.420 1.00 91.12 89 ASP A O 1
ATOM 727 N N . PRO A 1 90 ? 9.328 -11.768 0.26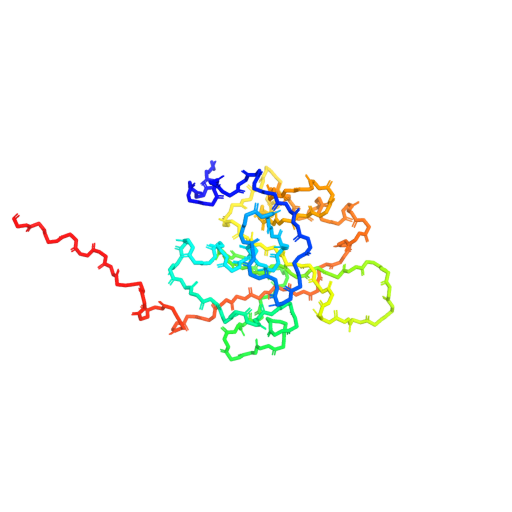7 1.00 91.25 90 PRO A N 1
ATOM 728 C CA . PRO A 1 90 ? 8.344 -10.839 0.811 1.00 91.25 90 PRO A CA 1
ATOM 729 C C . PRO A 1 90 ? 8.937 -9.493 1.269 1.00 91.25 90 PRO A C 1
ATOM 731 O O . PRO A 1 90 ? 8.239 -8.479 1.236 1.00 91.25 90 PRO A O 1
ATOM 734 N N . ARG A 1 91 ? 10.250 -9.418 1.540 1.00 88.75 91 ARG A N 1
ATOM 735 C CA . ARG A 1 91 ? 10.987 -8.160 1.805 1.00 88.75 91 ARG A CA 1
ATOM 736 C C . ARG A 1 91 ? 10.970 -7.184 0.627 1.00 88.75 91 ARG A C 1
ATOM 738 O O . ARG A 1 91 ? 11.180 -5.984 0.814 1.00 88.75 91 ARG A O 1
ATOM 745 N N . GLN A 1 92 ? 10.751 -7.686 -0.588 1.00 89.25 92 GLN A N 1
ATOM 746 C CA . GLN A 1 92 ? 10.748 -6.900 -1.824 1.00 89.25 92 GLN A CA 1
ATOM 747 C C . GLN A 1 92 ? 9.344 -6.545 -2.315 1.00 89.25 92 GLN A C 1
ATOM 749 O O . GLN A 1 92 ? 9.219 -5.878 -3.344 1.00 89.25 92 GLN A O 1
ATOM 754 N N . LEU A 1 93 ? 8.291 -6.965 -1.605 1.00 93.25 93 LEU A N 1
ATOM 755 C CA . LEU A 1 93 ? 6.932 -6.617 -2.000 1.00 93.25 93 LEU A CA 1
ATOM 756 C C . LEU A 1 93 ? 6.718 -5.110 -1.886 1.00 93.25 93 LEU A C 1
ATOM 758 O O . LEU A 1 93 ? 7.067 -4.478 -0.885 1.00 93.25 93 LEU A O 1
ATOM 762 N N . HIS A 1 94 ? 6.115 -4.550 -2.925 1.00 94.88 94 HIS A N 1
ATOM 763 C CA . HIS A 1 94 ? 5.577 -3.203 -2.901 1.00 94.88 94 HIS A CA 1
ATOM 764 C C . HIS A 1 94 ? 4.225 -3.224 -2.199 1.00 94.88 94 HIS A C 1
ATOM 766 O O . HIS A 1 94 ? 3.428 -4.130 -2.432 1.00 94.88 94 HIS A O 1
ATOM 772 N N . VAL A 1 95 ? 3.960 -2.227 -1.363 1.00 95.56 95 VAL A N 1
ATOM 773 C CA . VAL A 1 95 ? 2.700 -2.114 -0.624 1.00 95.56 95 VAL A CA 1
ATOM 774 C C . VAL A 1 95 ? 1.907 -0.896 -1.084 1.00 95.56 95 VAL A C 1
ATOM 776 O O . VAL A 1 95 ? 2.482 0.148 -1.398 1.00 95.56 95 VAL A O 1
ATOM 779 N N . ALA A 1 96 ? 0.588 -1.039 -1.124 1.00 97.00 96 ALA A N 1
ATOM 780 C CA . ALA A 1 96 ? -0.350 0.037 -1.403 1.00 97.00 96 ALA A CA 1
ATOM 781 C C . ALA A 1 96 ? -1.550 -0.041 -0.451 1.00 97.00 96 ALA A C 1
ATOM 783 O O . ALA A 1 96 ? -1.937 -1.126 -0.018 1.00 97.00 96 ALA A O 1
ATOM 784 N N . TYR A 1 97 ? -2.116 1.114 -0.124 1.00 97.06 97 TYR A N 1
ATOM 785 C CA . TYR A 1 97 ? -3.257 1.277 0.769 1.00 97.06 97 TYR A CA 1
ATOM 786 C C . TYR A 1 97 ? -4.537 1.426 -0.053 1.00 97.06 97 TYR A C 1
ATOM 788 O O . TYR A 1 97 ? -4.626 2.336 -0.876 1.00 97.06 97 TYR A O 1
ATOM 796 N N . PHE A 1 98 ? -5.541 0.581 0.165 1.00 97.25 98 PHE A N 1
ATOM 797 C CA . PHE A 1 98 ? -6.838 0.749 -0.486 1.00 97.25 98 PHE A CA 1
ATOM 798 C C . PHE A 1 98 ? -7.625 1.897 0.146 1.00 97.25 98 PHE A C 1
ATOM 800 O O . PHE A 1 98 ? -7.884 1.892 1.349 1.00 97.25 98 PHE A O 1
ATOM 807 N N . THR A 1 99 ? -8.029 2.875 -0.666 1.00 96.12 99 THR A N 1
ATOM 808 C CA . THR A 1 99 ? -8.699 4.096 -0.188 1.00 96.12 99 THR A CA 1
ATOM 809 C C . THR A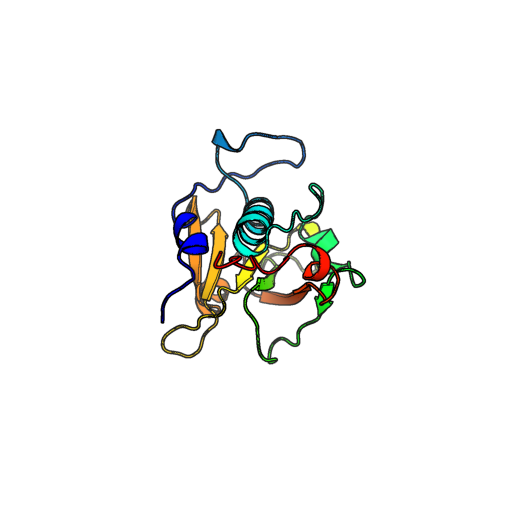 1 99 ? -10.152 3.881 0.233 1.00 96.12 99 THR A C 1
ATOM 811 O O . THR A 1 99 ? -10.741 4.784 0.815 1.00 96.12 99 THR A O 1
ATOM 814 N N . GLY A 1 100 ? -10.729 2.709 -0.058 1.00 94.88 100 GLY A N 1
ATOM 815 C CA . GLY A 1 100 ? -12.163 2.449 0.087 1.00 94.88 100 GLY A CA 1
ATOM 816 C C . GLY A 1 100 ? -12.988 2.858 -1.136 1.00 94.88 100 GLY A C 1
ATOM 817 O O . GLY A 1 100 ? -14.171 2.539 -1.190 1.00 94.88 100 GLY A O 1
ATOM 818 N N . GLU A 1 101 ? -12.368 3.502 -2.128 1.00 94.75 101 GLU A N 1
ATOM 819 C CA . GLU A 1 101 ? -13.022 3.990 -3.343 1.00 94.75 101 GLU A CA 1
ATOM 820 C C . GLU A 1 101 ? -12.599 3.171 -4.570 1.00 94.75 101 GLU A C 1
ATOM 822 O O . GLU A 1 101 ? -11.481 2.655 -4.638 1.00 94.75 101 GLU A O 1
ATOM 827 N N . VAL A 1 102 ? -13.470 3.100 -5.573 1.00 95.00 102 VAL A N 1
ATOM 828 C CA . VAL A 1 102 ? -13.188 2.472 -6.871 1.00 95.00 102 VAL A CA 1
ATOM 829 C C . VAL A 1 102 ? -13.209 3.508 -7.996 1.00 95.00 102 VAL A C 1
ATOM 831 O O . VAL A 1 102 ? -13.716 4.615 -7.818 1.00 95.00 102 VAL A O 1
ATOM 834 N N . ASP A 1 103 ? -12.615 3.183 -9.142 1.00 94.50 103 ASP A N 1
ATOM 835 C CA . ASP A 1 103 ? -12.711 4.000 -10.353 1.00 94.50 103 ASP A CA 1
ATOM 836 C C . ASP A 1 103 ? -14.040 3.773 -11.108 1.00 94.50 103 ASP A C 1
ATOM 838 O O . ASP A 1 103 ? -14.957 3.111 -10.626 1.00 94.50 103 ASP A O 1
ATOM 842 N N . PHE A 1 104 ? -14.156 4.334 -12.315 1.00 94.00 104 PHE A N 1
ATOM 843 C CA . PHE A 1 104 ? -15.351 4.203 -13.159 1.00 94.00 104 PHE A CA 1
ATOM 844 C C . PHE A 1 104 ? -15.575 2.792 -13.738 1.00 94.00 104 PHE A C 1
ATOM 846 O O . PHE A 1 104 ? -16.638 2.540 -14.300 1.00 94.00 104 PHE A O 1
ATOM 853 N N . ASN A 1 105 ? -14.594 1.892 -13.619 1.00 95.12 105 ASN A N 1
ATOM 854 C CA . ASN A 1 105 ? -14.656 0.486 -14.028 1.00 95.12 105 ASN A CA 1
ATOM 855 C C . ASN A 1 105 ? -14.684 -0.457 -12.810 1.00 95.12 105 ASN A C 1
ATOM 857 O O . ASN A 1 105 ? -14.261 -1.615 -12.917 1.00 95.12 105 ASN A O 1
ATOM 861 N N . ASP A 1 106 ? -15.093 0.048 -11.644 1.00 93.62 106 ASP A N 1
ATOM 862 C CA . ASP A 1 106 ? -15.121 -0.680 -10.374 1.00 93.62 106 ASP A CA 1
ATOM 863 C C . ASP A 1 106 ? -13.748 -1.241 -9.943 1.00 93.62 106 ASP A C 1
ATOM 865 O O . ASP A 1 106 ? -13.660 -2.239 -9.221 1.00 93.62 106 ASP A O 1
ATOM 869 N N . GLN A 1 107 ? -12.645 -0.610 -10.365 1.00 94.88 107 GLN A N 1
ATOM 870 C CA . GLN A 1 107 ? -11.299 -1.021 -9.967 1.00 94.88 107 GLN A CA 1
ATOM 871 C C . GLN A 1 107 ? -10.869 -0.330 -8.672 1.00 94.88 107 GLN A C 1
ATOM 873 O O . GLN A 1 107 ? -11.023 0.886 -8.555 1.00 94.88 107 GLN A O 1
ATOM 878 N N . PRO A 1 108 ? -10.260 -1.053 -7.713 1.00 95.56 108 PRO A N 1
ATOM 879 C CA . PRO A 1 108 ? -9.771 -0.457 -6.475 1.00 95.56 108 PRO A CA 1
ATOM 880 C C . PRO A 1 108 ? -8.789 0.689 -6.727 1.00 95.56 108 PRO A C 1
ATOM 882 O O . PRO A 1 108 ? -7.811 0.512 -7.458 1.00 95.56 108 PRO A O 1
ATOM 885 N N . LEU A 1 109 ? -9.009 1.830 -6.071 1.00 96.25 109 LEU A N 1
ATOM 886 C CA . LEU A 1 109 ? -8.065 2.943 -6.048 1.00 96.25 109 LEU A CA 1
ATOM 887 C C . LEU A 1 109 ? -7.093 2.778 -4.878 1.00 96.25 109 LEU A C 1
ATOM 889 O O . LEU A 1 109 ? -7.484 2.720 -3.709 1.00 96.25 109 LEU A O 1
ATOM 893 N N . LEU A 1 110 ? -5.805 2.690 -5.192 1.00 97.19 110 LEU A N 1
ATOM 894 C CA . LEU A 1 110 ? -4.755 2.360 -4.239 1.00 97.19 110 LEU A CA 1
ATOM 895 C C . LEU A 1 110 ? -3.791 3.537 -4.085 1.00 97.19 110 LEU A C 1
ATOM 897 O O . LEU A 1 110 ? -3.138 3.958 -5.040 1.00 97.19 110 LEU A O 1
ATOM 901 N N . LEU A 1 111 ? -3.675 4.046 -2.862 1.00 97.75 111 LEU A N 1
ATOM 902 C CA . LEU A 1 111 ? -2.728 5.085 -2.478 1.00 97.75 111 LEU A CA 1
ATOM 903 C C . LEU A 1 111 ? -1.365 4.454 -2.166 1.00 97.75 111 LEU A C 1
ATOM 905 O O . LEU A 1 111 ? -1.256 3.530 -1.356 1.00 97.75 111 LEU A O 1
ATOM 909 N N . HIS A 1 112 ? -0.304 4.949 -2.792 1.00 97.06 112 HIS A N 1
ATOM 910 C CA . HIS A 1 112 ? 1.050 4.429 -2.601 1.00 97.06 112 HIS A CA 1
ATOM 911 C C . HIS A 1 112 ? 2.104 5.475 -2.958 1.00 97.06 112 HIS A C 1
ATOM 913 O O . HIS A 1 112 ? 1.803 6.461 -3.613 1.00 97.06 112 HIS A O 1
ATOM 919 N N . ALA A 1 113 ? 3.356 5.238 -2.564 1.00 95.38 113 ALA A N 1
ATOM 920 C CA . ALA A 1 113 ? 4.501 6.020 -3.030 1.00 95.38 113 ALA A CA 1
ATOM 921 C C . ALA A 1 113 ? 5.361 5.183 -3.972 1.00 95.38 113 ALA A C 1
ATOM 923 O O . ALA A 1 113 ? 5.702 4.046 -3.635 1.00 95.38 113 ALA A O 1
ATOM 924 N N . SER A 1 114 ? 5.737 5.713 -5.134 1.00 94.00 114 SER A N 1
ATOM 925 C CA . SER A 1 114 ? 6.446 4.934 -6.153 1.00 94.00 114 SER A CA 1
ATOM 926 C C . SER A 1 114 ? 7.690 5.637 -6.691 1.00 94.00 114 SER A C 1
ATOM 928 O O . SER A 1 114 ? 7.769 6.860 -6.753 1.00 94.00 114 SER A O 1
ATOM 930 N N . GLN A 1 115 ? 8.663 4.839 -7.142 1.00 91.44 115 GLN A N 1
ATOM 931 C CA . GLN A 1 115 ? 9.817 5.359 -7.882 1.00 91.44 115 GLN A CA 1
ATOM 932 C C . GLN A 1 115 ? 9.433 5.800 -9.309 1.00 91.44 115 GLN A C 1
ATOM 934 O O . GLN A 1 115 ? 10.198 6.514 -9.945 1.00 91.44 115 GLN A O 1
ATOM 939 N N . TYR A 1 116 ? 8.287 5.372 -9.845 1.00 92.56 116 TYR A N 1
ATOM 940 C CA . TYR A 1 116 ? 7.862 5.813 -11.178 1.00 92.56 116 TYR A CA 1
ATOM 941 C C . TYR A 1 116 ? 7.407 7.268 -11.150 1.00 92.56 116 TYR A C 1
ATOM 943 O O . TYR A 1 116 ? 7.876 8.059 -11.960 1.00 92.56 116 TYR A O 1
ATOM 951 N N . ASP A 1 117 ? 6.571 7.616 -10.173 1.00 95.06 117 ASP A N 1
ATOM 952 C CA . ASP A 1 117 ? 6.023 8.969 -10.051 1.00 95.06 117 ASP A CA 1
ATOM 953 C C . ASP A 1 117 ? 6.893 9.876 -9.172 1.00 95.06 117 ASP A C 1
ATOM 955 O O . ASP A 1 117 ? 6.659 11.076 -9.105 1.00 95.06 117 ASP A O 1
ATOM 959 N N . GLN A 1 118 ? 7.885 9.311 -8.470 1.00 95.31 118 GLN A N 1
ATOM 960 C CA . GLN A 1 118 ? 8.736 10.009 -7.493 1.00 95.31 118 GLN A CA 1
ATOM 961 C C . GLN A 1 118 ? 7.950 10.692 -6.356 1.00 95.31 118 GLN A C 1
ATOM 963 O O . GLN A 1 118 ? 8.472 11.557 -5.652 1.00 95.31 118 GLN A O 1
ATOM 968 N N . GLN A 1 119 ? 6.711 10.264 -6.119 1.00 96.38 119 GLN A N 1
ATOM 969 C CA . GLN A 1 119 ? 5.824 10.826 -5.107 1.00 96.38 119 GLN A CA 1
ATOM 970 C C . GLN A 1 119 ? 4.748 9.819 -4.678 1.00 96.38 119 GLN A C 1
ATOM 972 O O . GLN A 1 119 ? 4.674 8.699 -5.193 1.00 96.38 119 GLN A O 1
ATOM 977 N N . VAL A 1 120 ? 3.919 10.225 -3.719 1.00 97.06 120 VAL A N 1
ATOM 978 C CA . VAL A 1 120 ? 2.666 9.561 -3.362 1.00 97.06 120 VAL A CA 1
ATOM 979 C C . VAL A 1 120 ? 1.605 9.876 -4.416 1.00 97.06 120 VAL A C 1
ATOM 981 O O . VAL A 1 120 ? 1.315 11.044 -4.691 1.00 97.06 120 VAL A O 1
ATOM 984 N N . THR A 1 121 ? 1.004 8.837 -4.979 1.00 97.25 121 THR A N 1
ATOM 985 C CA . THR A 1 121 ? -0.039 8.898 -6.005 1.00 97.25 121 THR A CA 1
ATOM 986 C C . THR A 1 121 ? -1.132 7.871 -5.723 1.00 97.25 121 THR A C 1
ATOM 988 O O . THR A 1 121 ? -1.012 7.024 -4.832 1.00 97.25 121 THR A O 1
ATOM 991 N N . VAL A 1 122 ? -2.235 7.989 -6.461 1.00 97.19 122 VAL A N 1
ATOM 992 C CA . VAL A 1 122 ? -3.326 7.015 -6.462 1.00 97.19 122 VAL A CA 1
ATOM 993 C C . VAL A 1 122 ? -3.365 6.366 -7.831 1.00 97.19 122 VAL A C 1
ATOM 995 O O . VAL A 1 122 ? -3.479 7.068 -8.833 1.00 97.19 122 VAL A O 1
ATOM 998 N N . TRP A 1 123 ? -3.290 5.045 -7.856 1.00 96.56 123 TRP A N 1
ATOM 999 C CA . TRP A 1 123 ? -3.379 4.229 -9.063 1.00 96.56 123 TRP A CA 1
ATOM 1000 C C . TRP A 1 123 ? -4.543 3.251 -8.932 1.00 96.56 123 TRP A C 1
ATOM 1002 O O . TRP A 1 123 ? -4.836 2.773 -7.834 1.00 96.56 123 TRP A O 1
ATOM 1012 N N . SER A 1 124 ? -5.191 2.933 -10.048 1.00 96.06 124 SER A N 1
ATOM 1013 C CA . SER A 1 124 ? -6.132 1.813 -10.107 1.00 96.06 124 SER A CA 1
ATOM 1014 C C . SER A 1 124 ? -5.374 0.481 -10.056 1.00 96.06 124 SER A C 1
ATOM 1016 O O . SER A 1 124 ? -4.179 0.418 -10.356 1.00 96.06 124 SER A O 1
ATOM 1018 N N . LEU A 1 125 ? -6.047 -0.619 -9.712 1.00 94.81 125 LEU A N 1
ATOM 1019 C CA . LEU A 1 125 ? -5.418 -1.945 -9.737 1.00 94.81 125 LEU A CA 1
ATOM 1020 C C . LEU A 1 125 ? -4.799 -2.309 -11.116 1.00 94.81 125 LEU A C 1
ATOM 1022 O O . LEU A 1 125 ? -3.659 -2.787 -11.127 1.00 94.81 125 LEU A O 1
ATOM 1026 N N . PRO A 1 126 ? -5.450 -2.050 -12.273 1.00 95.00 126 PRO A N 1
ATOM 1027 C CA . PRO A 1 126 ? -4.830 -2.246 -13.588 1.00 95.00 126 PRO A CA 1
ATOM 1028 C C . PRO A 1 126 ? -3.542 -1.446 -13.822 1.00 95.00 126 PRO A C 1
ATOM 1030 O O . PRO A 1 126 ? -2.616 -1.966 -14.450 1.00 95.00 126 PRO A O 1
ATOM 1033 N N . ASP A 1 127 ? -3.433 -0.224 -13.289 1.00 94.94 127 ASP A N 1
ATOM 1034 C CA . ASP A 1 127 ? -2.230 0.606 -13.451 1.00 94.94 127 ASP A CA 1
ATOM 1035 C C . ASP A 1 127 ? -0.993 -0.054 -12.826 1.00 94.94 127 ASP A C 1
ATOM 1037 O O . ASP A 1 127 ? 0.103 0.039 -13.384 1.00 94.94 127 ASP A O 1
ATOM 1041 N N . PHE A 1 128 ? -1.153 -0.788 -11.714 1.00 94.19 128 PHE A N 1
ATOM 1042 C CA . PHE A 1 128 ? -0.065 -1.583 -11.132 1.00 94.19 128 PHE A CA 1
ATOM 1043 C C . PHE A 1 128 ? 0.379 -2.700 -12.072 1.00 94.19 128 PHE A C 1
ATOM 1045 O O . PHE A 1 128 ? 1.580 -2.892 -12.273 1.00 94.19 128 PHE A O 1
ATOM 1052 N N . PHE A 1 129 ? -0.568 -3.418 -12.678 1.00 91.44 129 PHE A N 1
ATOM 1053 C CA . PHE A 1 129 ? -0.256 -4.513 -13.597 1.00 91.44 129 PHE A CA 1
ATOM 1054 C C . PHE A 1 129 ? 0.401 -4.033 -14.893 1.00 91.44 129 PHE A C 1
ATOM 1056 O O . PHE A 1 129 ? 1.209 -4.761 -15.471 1.00 91.44 129 PHE A O 1
ATOM 1063 N N . ALA A 1 130 ? 0.140 -2.791 -15.305 1.00 91.25 130 ALA A N 1
ATOM 1064 C CA . ALA A 1 130 ? 0.807 -2.164 -16.440 1.00 91.25 130 ALA A CA 1
ATOM 1065 C C . ALA A 1 130 ? 2.289 -1.823 -16.175 1.00 91.25 130 ALA A C 1
ATOM 1067 O O . ALA A 1 130 ? 3.047 -1.598 -17.123 1.00 91.25 130 ALA A O 1
ATOM 1068 N N . LYS A 1 131 ? 2.748 -1.780 -14.913 1.00 89.56 131 LYS A N 1
ATOM 1069 C CA . LYS A 1 131 ? 4.157 -1.507 -14.581 1.00 89.56 131 LYS A CA 1
ATOM 1070 C C . LYS A 1 131 ? 4.941 -2.799 -14.369 1.00 89.56 131 LYS A C 1
ATOM 1072 O O . LYS A 1 131 ? 4.606 -3.634 -13.531 1.00 89.56 131 LYS A O 1
ATOM 1077 N N . SER A 1 132 ? 6.093 -2.905 -15.031 1.00 80.94 132 SER A N 1
ATOM 1078 C CA . SER A 1 132 ? 6.990 -4.069 -14.938 1.00 80.94 132 SER A CA 1
ATOM 1079 C C . SER A 1 132 ? 7.415 -4.427 -13.504 1.00 80.94 132 SER A C 1
ATOM 1081 O O . SER A 1 132 ? 7.634 -5.596 -13.190 1.00 80.94 132 SER A O 1
ATOM 1083 N N . ARG A 1 133 ? 7.499 -3.446 -12.601 1.00 81.00 133 ARG A N 1
ATOM 1084 C CA . ARG A 1 133 ? 7.894 -3.660 -11.201 1.00 81.00 133 ARG A CA 1
ATOM 1085 C C . ARG A 1 133 ? 6.788 -4.206 -10.293 1.00 81.00 133 ARG A C 1
ATOM 1087 O O . ARG A 1 133 ? 7.111 -4.616 -9.184 1.00 81.00 133 ARG A O 1
ATOM 1094 N N . TYR A 1 134 ? 5.522 -4.204 -10.702 1.00 82.69 134 TYR A N 1
ATOM 1095 C CA . TYR A 1 134 ? 4.400 -4.554 -9.814 1.00 82.69 134 TYR A CA 1
ATOM 1096 C C . TYR A 1 134 ? 3.449 -5.590 -10.416 1.00 82.69 134 TYR A C 1
ATOM 1098 O O . TYR A 1 134 ? 2.345 -5.781 -9.912 1.00 82.69 134 TYR A O 1
ATOM 1106 N N . GLY A 1 135 ? 3.864 -6.261 -11.492 1.00 72.69 135 GLY A N 1
ATOM 1107 C CA . GLY A 1 135 ? 2.963 -6.993 -12.381 1.00 72.69 135 GLY A CA 1
ATOM 1108 C C . GLY A 1 135 ? 2.295 -8.249 -11.819 1.00 72.69 135 GLY A C 1
ATOM 1109 O O . GLY A 1 135 ? 1.639 -8.958 -12.578 1.00 72.69 135 GLY A O 1
ATOM 1110 N N . LYS A 1 136 ? 2.394 -8.530 -10.513 1.00 89.50 136 LYS A N 1
ATOM 1111 C CA . LYS A 1 136 ? 1.528 -9.518 -9.863 1.00 89.50 136 LYS A CA 1
ATOM 1112 C C . LYS A 1 136 ? 1.162 -9.122 -8.433 1.00 89.50 136 LYS A C 1
ATOM 1114 O O . LYS A 1 136 ? 2.033 -8.909 -7.590 1.00 89.50 136 LYS A O 1
ATOM 1119 N N . LEU A 1 137 ? -0.140 -9.115 -8.154 1.00 93.94 137 LEU A N 1
ATOM 1120 C CA . LEU A 1 137 ? -0.696 -9.041 -6.806 1.00 93.94 137 LEU A CA 1
ATOM 1121 C C . LEU A 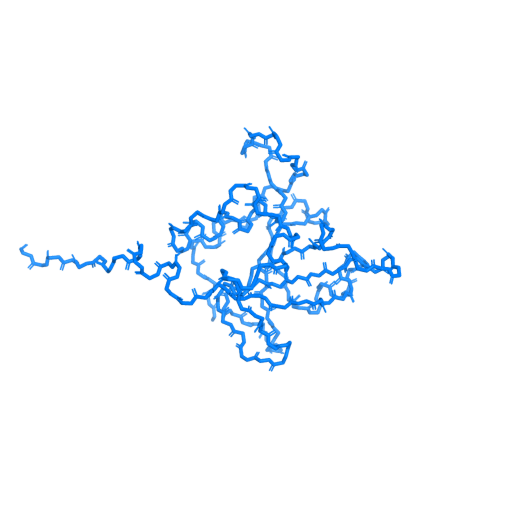1 137 ? -0.470 -10.386 -6.104 1.00 93.94 137 LEU A C 1
ATOM 1123 O O . LEU A 1 137 ? -0.985 -11.407 -6.557 1.00 93.94 137 LEU A O 1
ATOM 1127 N N . GLU A 1 138 ? 0.299 -10.403 -5.016 1.00 94.44 138 GLU A N 1
ATOM 1128 C CA . GLU A 1 138 ? 0.566 -11.638 -4.268 1.00 94.44 138 GLU A CA 1
ATOM 1129 C C . GLU A 1 138 ? -0.374 -11.852 -3.100 1.00 94.44 138 GLU A C 1
ATOM 1131 O O . GLU A 1 138 ? -0.720 -12.991 -2.779 1.00 94.44 138 GLU A O 1
ATOM 1136 N N . ARG A 1 139 ? -0.756 -10.774 -2.415 1.00 95.31 139 ARG A N 1
ATOM 1137 C CA . ARG A 1 139 ? -1.622 -10.879 -1.246 1.00 95.31 139 ARG A CA 1
ATOM 1138 C C . ARG A 1 139 ? -2.342 -9.568 -0.988 1.00 95.31 139 ARG A C 1
ATOM 1140 O O . ARG A 1 139 ? -1.808 -8.496 -1.264 1.00 95.31 139 ARG A O 1
ATOM 1147 N N . VAL A 1 140 ? -3.527 -9.680 -0.403 1.00 97.06 140 VAL A N 1
ATOM 1148 C CA . VAL A 1 140 ? -4.216 -8.567 0.245 1.00 97.06 140 VAL A CA 1
ATOM 1149 C C . VAL A 1 140 ? -4.300 -8.887 1.733 1.00 97.06 140 VAL A C 1
ATOM 1151 O O . VAL A 1 140 ? -4.652 -10.006 2.123 1.00 97.06 140 VAL A O 1
ATOM 1154 N N . LYS A 1 141 ? -3.901 -7.936 2.573 1.00 96.25 141 LYS A N 1
ATOM 1155 C CA . LYS A 1 141 ? -3.867 -8.077 4.031 1.00 96.25 141 LYS A CA 1
ATOM 1156 C C . LYS A 1 141 ? -4.783 -7.034 4.653 1.00 96.25 141 LYS A C 1
ATOM 1158 O O . LYS A 1 141 ? -4.807 -5.894 4.212 1.00 96.25 141 LYS A O 1
ATOM 1163 N N . ARG A 1 142 ? -5.500 -7.413 5.703 1.00 94.69 142 ARG A N 1
ATOM 1164 C CA . ARG A 1 142 ? -6.359 -6.512 6.478 1.00 94.69 142 ARG A CA 1
ATOM 1165 C C . ARG A 1 142 ? -5.931 -6.538 7.928 1.00 94.69 142 ARG A C 1
ATOM 1167 O O . ARG A 1 142 ? -5.740 -7.620 8.478 1.00 94.69 142 ARG A O 1
ATOM 1174 N N . LEU A 1 143 ? -5.811 -5.375 8.555 1.00 90.62 143 LEU A N 1
ATOM 1175 C CA . LEU A 1 143 ? -5.607 -5.294 9.998 1.00 90.62 143 LEU A CA 1
ATOM 1176 C C . LEU A 1 143 ? -6.816 -5.916 10.719 1.00 90.62 143 LEU A C 1
ATOM 1178 O O . LEU A 1 143 ? -7.962 -5.590 10.398 1.00 90.62 143 LEU A O 1
ATOM 1182 N N . LYS A 1 144 ? -6.597 -6.847 11.652 1.00 89.81 144 LYS A N 1
ATOM 1183 C CA . LYS A 1 144 ? -7.710 -7.485 12.366 1.00 89.81 144 LYS A CA 1
ATOM 1184 C C . LYS A 1 144 ? -8.451 -6.477 13.263 1.00 89.81 144 LYS A C 1
ATOM 1186 O O . LYS A 1 144 ? -7.807 -5.607 13.856 1.00 89.81 144 LYS A O 1
ATOM 1191 N N . PRO A 1 145 ? -9.785 -6.607 13.399 1.00 76.94 145 PRO A N 1
ATOM 1192 C CA . PRO A 1 145 ? -10.545 -5.915 14.442 1.00 76.94 145 PRO A CA 1
ATOM 1193 C C . PRO A 1 145 ? -9.949 -6.209 15.831 1.00 76.94 145 PRO A C 1
ATOM 1195 O O . PRO A 1 145 ? -9.381 -7.282 16.040 1.00 76.94 145 PRO A O 1
ATOM 1198 N N . GLY A 1 146 ? -10.023 -5.259 16.764 1.00 68.38 146 GLY A N 1
ATOM 1199 C CA . GLY A 1 146 ? -9.476 -5.398 18.122 1.00 68.38 146 GLY A CA 1
ATOM 1200 C C . GLY A 1 146 ? -8.019 -4.957 18.334 1.00 68.38 146 GLY A C 1
ATOM 1201 O O . GLY A 1 146 ? -7.663 -4.615 19.457 1.00 68.38 146 GLY A O 1
ATOM 1202 N N . PHE A 1 147 ? -7.185 -4.857 17.289 1.00 66.69 147 PHE A N 1
ATOM 1203 C CA . PHE A 1 147 ? -5.833 -4.269 17.415 1.00 66.69 147 PHE A CA 1
ATOM 1204 C C . PHE A 1 147 ? -5.831 -2.730 17.425 1.00 66.69 147 PHE A C 1
ATOM 1206 O O . PHE A 1 147 ? -4.820 -2.111 17.749 1.00 66.69 147 PHE A O 1
ATOM 1213 N N . TRP A 1 148 ? -6.960 -2.107 17.084 1.00 58.22 148 TRP A N 1
ATOM 1214 C CA . TRP A 1 148 ? -7.101 -0.650 16.980 1.00 58.22 148 TRP A CA 1
ATOM 1215 C C . TRP A 1 148 ? -8.392 -0.092 17.585 1.00 58.22 148 TRP A C 1
ATOM 1217 O O . TRP A 1 148 ? -8.456 1.091 17.910 1.00 58.22 148 TRP A O 1
ATOM 1227 N N . GLU A 1 149 ? -9.405 -0.933 17.789 1.00 51.16 149 GLU A N 1
ATOM 1228 C CA . GLU A 1 149 ? -10.676 -0.546 18.414 1.00 51.16 149 GLU A CA 1
ATOM 1229 C C . GLU A 1 149 ? -10.521 0.029 19.840 1.00 51.16 149 GLU A C 1
ATOM 1231 O O . GLU A 1 149 ? -11.248 0.965 20.163 1.00 51.16 149 GLU A O 1
ATOM 1236 N N . PRO A 1 150 ? -9.543 -0.387 20.677 1.00 46.84 150 PRO A N 1
ATOM 1237 C CA . PRO A 1 150 ? -9.291 0.281 21.959 1.00 46.84 150 PRO A CA 1
ATOM 1238 C C . PRO A 1 150 ? -8.715 1.706 21.842 1.00 46.84 150 PRO A C 1
ATOM 1240 O O . PRO A 1 150 ? -8.695 2.435 22.833 1.00 46.84 150 PRO A O 1
ATOM 1243 N N . LEU A 1 151 ? -8.212 2.108 20.667 1.00 45.69 151 LEU A N 1
ATOM 1244 C CA . LEU A 1 151 ? -7.492 3.374 20.452 1.00 45.69 151 LEU A CA 1
ATOM 1245 C C . LEU A 1 151 ? -8.336 4.441 19.743 1.00 45.69 151 LEU A C 1
ATOM 1247 O O . LEU A 1 151 ? -8.045 5.631 19.863 1.00 45.69 151 LEU A O 1
ATOM 1251 N N . VAL A 1 152 ? -9.416 4.045 19.069 1.00 43.81 152 VAL A N 1
ATOM 1252 C CA . VAL A 1 152 ? -10.413 4.968 18.516 1.00 43.81 152 VAL A CA 1
ATOM 1253 C C . VAL A 1 152 ? -11.512 5.154 19.562 1.00 43.81 152 VAL A C 1
ATOM 1255 O O . VAL A 1 152 ? -12.598 4.591 19.459 1.00 43.81 152 VAL A O 1
ATOM 1258 N N . LYS A 1 153 ? -11.239 5.938 20.614 1.00 41.12 153 LYS A N 1
ATOM 1259 C CA . LYS A 1 153 ? -12.343 6.442 21.443 1.00 41.12 153 LYS A CA 1
ATOM 1260 C C . LYS A 1 153 ? -13.242 7.291 20.538 1.00 41.12 153 LYS A C 1
ATOM 1262 O O . LYS A 1 153 ? -12.714 8.180 19.864 1.00 41.12 153 LYS A O 1
ATOM 1267 N N . PRO A 1 154 ? -14.569 7.077 20.518 1.00 43.44 154 PRO A N 1
ATOM 1268 C CA . PRO A 1 154 ? -15.452 8.058 19.918 1.00 43.44 154 PRO A CA 1
ATOM 1269 C C . PRO A 1 154 ? -15.193 9.382 20.638 1.00 43.44 154 PRO A C 1
ATOM 1271 O O . PRO A 1 154 ? -15.208 9.437 21.871 1.00 43.44 154 PRO A O 1
ATOM 1274 N N . LEU A 1 155 ? -14.904 10.438 19.877 1.00 45.00 155 LEU A N 1
ATOM 1275 C CA . LEU A 1 155 ? -15.007 11.803 20.374 1.00 45.00 155 LEU A CA 1
ATOM 1276 C C . LEU A 1 155 ? -16.486 12.015 20.699 1.00 45.00 155 LEU A C 1
ATOM 1278 O O . LEU A 1 155 ? -17.271 12.441 19.857 1.00 45.00 155 LEU A O 1
ATOM 1282 N N . ILE A 1 156 ? -16.882 11.625 21.909 1.00 42.72 156 ILE A N 1
ATOM 1283 C CA . ILE A 1 156 ? -18.146 12.044 22.486 1.00 42.72 156 ILE A CA 1
ATOM 1284 C C . ILE A 1 156 ? -17.971 13.544 22.678 1.00 42.72 156 ILE A C 1
ATOM 1286 O O . ILE A 1 156 ? -17.315 13.988 23.620 1.00 42.72 156 ILE A O 1
ATOM 1290 N N . PHE A 1 157 ? -18.498 14.322 21.735 1.00 42.12 157 PHE A N 1
ATOM 1291 C CA . PHE A 1 157 ? -18.806 15.715 21.991 1.00 42.12 157 PHE A CA 1
ATOM 1292 C C . PHE A 1 157 ? -19.785 15.704 23.160 1.00 42.12 157 PHE A C 1
ATOM 1294 O O . PHE A 1 157 ? -20.961 15.380 22.999 1.00 42.12 157 PHE A O 1
ATOM 1301 N N . ALA A 1 158 ? -19.275 15.973 24.359 1.00 40.28 158 ALA A N 1
ATOM 1302 C CA . ALA A 1 158 ? -20.119 16.365 25.463 1.00 40.28 158 ALA A CA 1
ATOM 1303 C C . ALA A 1 158 ? -20.746 17.697 25.042 1.00 40.28 158 ALA A C 1
ATOM 1305 O O . ALA A 1 158 ? -20.099 18.740 25.097 1.00 40.28 158 ALA A O 1
ATOM 1306 N N . ALA A 1 159 ? -21.970 17.636 24.521 1.00 45.72 159 ALA A N 1
ATOM 1307 C CA . ALA A 1 159 ? -22.841 18.792 24.473 1.00 45.72 159 ALA A CA 1
ATOM 1308 C C . ALA A 1 159 ? -23.186 19.115 25.932 1.00 45.72 159 ALA A C 1
ATOM 1310 O O . ALA A 1 159 ? -23.986 18.415 26.554 1.00 45.72 159 ALA A O 1
ATOM 1311 N N . GLY A 1 160 ? -22.482 20.099 26.483 1.00 41.69 160 GLY A N 1
ATOM 1312 C CA . GLY A 1 1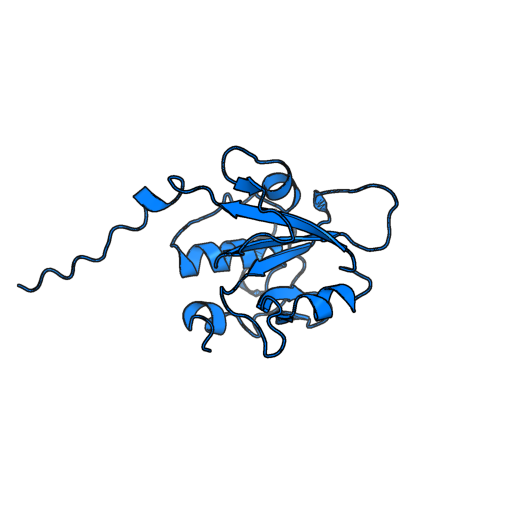60 ? -22.753 20.738 27.764 1.00 41.69 160 GLY A CA 1
ATOM 1313 C C . GLY A 1 160 ? -22.817 22.235 27.545 1.00 41.69 160 GLY A C 1
ATOM 1314 O O . GLY A 1 160 ? -21.929 22.737 26.819 1.00 41.69 160 GLY A O 1
#

Radius of gyration: 15.82 Å; Cα contacts (8 Å, |Δi|>4): 277; chains: 1; bounding box: 41×38×44 Å

Mean predicted aligned error: 7.14 Å

Foldseek 3Di:
DDQDVLLVVFFFFFDDDDDLPDPDPPHGYFFQVVLQVVCCRPQVDRDPSPCAQVNQVPDCPFKPFDDPPHDDAFQWKWWFAAPPDPDDDSNLTGIWTFRRDADPVRFTWTWGHDPVVRGTDTDTPVVQCVDNGGVDTDTIIDGDPPPRVVPPDPPPPPPD

Secondary structure (DSSP, 8-state):
----HHHHTTTTPBB----TT---GGG-B-HHHHHHHHHHHHH-----TT--HHHHHH-SSSEEEEPTTS---TT-EEEEE-SS-SS--GGG-EEEEEEEEE-TTSPEEEEEEETTTTEEEEEEHHHHHTSTTS-EEEEEEEEPTTSSTTT---------

Sequence (160 aa):
MSINPELLSFIGKPYAKISPQAGKESVGGDCRWWLHKFYQARFRITLPTGMWSQEIYDDQQIFQIVAPAGPFKEADIFMFRPNHGSRLDPRQLHVAYFTGEVDFNDQPLLLHASQYDQQVTVWSLPDFFAKSRYGKLERVKRLKPGFWEPLVKPLIFAAG

pLDDT: mean 83.93, std 15.8, range [40.28, 97.75]